Protein AF-A0A914P1P9-F1 (afdb_monomer_lite)

Radius of gyration: 25.75 Å; chains: 1; bounding box: 43×84×66 Å

Organism: NCBI:txid227884

Structure (mmCIF, N/CA/C/O backbone):
data_AF-A0A914P1P9-F1
#
_entry.id   AF-A0A914P1P9-F1
#
loop_
_atom_site.group_PDB
_atom_site.id
_atom_site.type_symbol
_atom_site.label_atom_id
_atom_site.label_alt_id
_atom_site.label_comp_id
_atom_site.label_asym_id
_atom_site.label_entity_id
_atom_site.label_seq_id
_atom_site.pdbx_PDB_ins_code
_atom_site.Cartn_x
_atom_site.Cartn_y
_atom_site.Cartn_z
_atom_site.occupancy
_atom_site.B_iso_or_equiv
_atom_site.auth_seq_id
_atom_site.auth_comp_id
_atom_site.auth_asym_id
_atom_site.auth_atom_id
_atom_site.pdbx_PDB_model_num
ATOM 1 N N . MET A 1 1 ? -14.249 72.349 -3.619 1.00 40.84 1 MET A N 1
ATOM 2 C CA . MET A 1 1 ? -14.770 71.298 -4.516 1.00 40.84 1 MET A CA 1
ATOM 3 C C . MET A 1 1 ? -13.750 70.168 -4.515 1.00 40.84 1 MET A C 1
ATOM 5 O O . MET A 1 1 ? -12.731 70.269 -5.182 1.00 40.84 1 MET A O 1
ATOM 9 N N . ARG A 1 2 ? -13.907 69.222 -3.580 1.00 33.81 2 ARG A N 1
ATOM 10 C CA . ARG A 1 2 ? -12.925 68.175 -3.272 1.00 33.81 2 ARG A CA 1
ATOM 11 C C . ARG A 1 2 ? -13.291 66.876 -3.993 1.00 33.81 2 ARG A C 1
ATOM 13 O O . ARG A 1 2 ? -14.453 66.493 -4.019 1.00 33.81 2 ARG A O 1
ATOM 20 N N . LEU A 1 3 ? -12.241 66.263 -4.527 1.00 30.56 3 LEU A N 1
ATOM 21 C CA . LEU A 1 3 ? -12.011 64.854 -4.841 1.00 30.56 3 LEU A CA 1
ATOM 22 C C . LEU A 1 3 ? -12.824 63.864 -3.976 1.00 30.56 3 LEU A C 1
ATOM 24 O O . LEU A 1 3 ? -12.897 64.087 -2.770 1.00 30.56 3 LEU A O 1
ATOM 28 N N . PHE A 1 4 ? -13.334 62.785 -4.597 1.00 31.69 4 PHE A N 1
ATOM 29 C CA . PHE A 1 4 ? -13.350 61.372 -4.149 1.00 31.69 4 PHE A CA 1
ATOM 30 C C . PHE A 1 4 ? -14.631 60.585 -4.518 1.00 31.69 4 PHE A C 1
ATOM 32 O O . PHE A 1 4 ? -15.740 60.986 -4.194 1.00 31.69 4 PHE A O 1
ATOM 39 N N . LEU A 1 5 ? -14.386 59.395 -5.093 1.00 34.75 5 LEU A N 1
ATOM 40 C CA . LEU A 1 5 ? -15.161 58.144 -5.011 1.00 34.75 5 LEU A CA 1
ATOM 41 C C . LEU A 1 5 ? -16.505 58.048 -5.754 1.00 34.75 5 LEU A C 1
ATOM 43 O O . LEU A 1 5 ? -17.549 58.435 -5.244 1.00 34.75 5 LEU A O 1
ATOM 47 N N . LEU A 1 6 ? -16.490 57.318 -6.874 1.00 40.78 6 LEU A N 1
ATOM 48 C CA . LEU A 1 6 ? -17.593 56.421 -7.220 1.00 40.78 6 LEU A CA 1
ATOM 49 C C . LEU A 1 6 ? -17.071 54.981 -7.324 1.00 40.78 6 LEU A C 1
ATOM 51 O O . LEU A 1 6 ? -16.289 54.626 -8.203 1.00 40.78 6 LEU A O 1
ATOM 55 N N . PHE A 1 7 ? -17.507 54.207 -6.333 1.00 37.19 7 PHE A N 1
ATOM 56 C CA . PHE A 1 7 ? -17.514 52.753 -6.204 1.00 37.19 7 PHE A CA 1
ATOM 57 C C . PHE A 1 7 ? -18.114 52.096 -7.464 1.00 37.19 7 PHE A C 1
ATOM 59 O O . PHE A 1 7 ? -19.159 52.512 -7.950 1.00 37.19 7 PHE A O 1
ATOM 66 N N . SER A 1 8 ? -17.374 51.200 -8.120 1.00 38.66 8 SER A N 1
ATOM 67 C CA . SER A 1 8 ? -17.566 49.738 -8.099 1.00 38.66 8 SER A CA 1
ATOM 68 C C . SER A 1 8 ? -18.988 49.249 -8.406 1.00 38.66 8 SER A C 1
ATOM 70 O O . SER A 1 8 ? -19.874 49.385 -7.567 1.00 38.66 8 SER A O 1
ATOM 72 N N . LEU A 1 9 ? -19.151 48.576 -9.551 1.00 39.78 9 LEU A N 1
ATOM 73 C CA . LEU A 1 9 ? -19.629 47.188 -9.671 1.00 39.78 9 LEU A CA 1
ATOM 74 C C . LEU A 1 9 ? -19.713 46.796 -11.164 1.00 39.78 9 LEU A C 1
ATOM 76 O O . LEU A 1 9 ? -20.492 47.379 -11.904 1.00 39.78 9 LEU A O 1
ATOM 80 N N . LEU A 1 10 ? -18.951 45.750 -11.529 1.00 36.22 10 LEU A N 1
ATOM 81 C CA . LEU A 1 10 ? -19.213 44.773 -12.606 1.00 36.22 10 LEU A CA 1
ATOM 82 C C . LEU A 1 10 ? -19.081 45.316 -14.053 1.00 36.22 10 LEU A C 1
ATOM 84 O O . LEU A 1 10 ? -19.847 46.153 -14.498 1.00 36.22 10 LEU A O 1
ATOM 88 N N . TRP A 1 11 ? -18.126 44.854 -14.866 1.00 33.75 11 TRP A N 1
ATOM 89 C CA . TRP A 1 11 ? -18.148 43.494 -15.403 1.00 33.75 11 TRP A CA 1
ATOM 90 C C . TRP A 1 11 ? -16.747 42.971 -15.766 1.00 33.75 11 TRP A C 1
ATOM 92 O O . TRP A 1 11 ? -15.882 43.674 -16.281 1.00 33.75 11 TRP A O 1
ATOM 102 N N . ILE A 1 12 ? -16.575 41.701 -15.436 1.00 44.75 12 ILE A N 1
ATOM 103 C CA . ILE A 1 12 ? -15.379 40.863 -15.420 1.00 44.75 12 ILE A CA 1
ATOM 104 C C . ILE A 1 12 ? -14.777 40.704 -16.832 1.00 44.75 12 ILE A C 1
ATOM 106 O O . ILE A 1 12 ? -15.508 40.320 -17.749 1.00 44.75 12 ILE A O 1
ATOM 110 N N . PRO A 1 13 ? -13.460 40.917 -17.042 1.00 39.22 13 PRO A N 1
ATOM 111 C CA . PRO A 1 13 ? -12.803 40.387 -18.228 1.00 39.22 13 PRO A CA 1
ATOM 112 C C . PRO A 1 13 ? -12.897 38.861 -18.174 1.00 39.22 13 PRO A C 1
ATOM 114 O O . PRO A 1 13 ? -12.618 38.262 -17.139 1.00 39.22 13 PRO A O 1
ATOM 117 N N . LYS A 1 14 ? -13.321 38.244 -19.283 1.00 44.66 14 LYS A N 1
ATOM 118 C CA . LYS A 1 14 ? -13.291 36.795 -19.516 1.00 44.66 14 LYS A CA 1
ATOM 119 C C . LYS A 1 14 ? -11.994 36.184 -18.968 1.00 44.66 14 LYS A C 1
ATOM 121 O O . LYS A 1 14 ? -10.961 36.229 -19.624 1.00 44.66 14 LYS A O 1
ATOM 126 N N . ILE A 1 15 ? -12.079 35.584 -17.788 1.00 42.75 15 ILE A N 1
ATOM 127 C CA . ILE A 1 15 ? -11.101 34.640 -17.249 1.00 42.75 15 ILE A CA 1
ATOM 128 C C . ILE A 1 15 ? -11.910 33.411 -16.829 1.00 42.75 15 ILE A C 1
ATOM 130 O O . ILE A 1 15 ? -12.025 33.072 -15.659 1.00 42.75 15 ILE A O 1
ATOM 134 N N . PHE A 1 16 ? -12.560 32.776 -17.807 1.00 33.94 16 PHE A N 1
ATOM 135 C CA . PHE A 1 16 ? -12.897 31.359 -17.702 1.00 33.94 16 PHE A CA 1
ATOM 136 C C . PHE A 1 16 ? -11.754 30.610 -18.373 1.00 33.94 16 PHE A C 1
ATOM 138 O O . PHE A 1 16 ? -11.773 30.307 -19.559 1.00 33.94 16 PHE A O 1
ATOM 145 N N . GLY A 1 17 ? -10.706 30.439 -17.585 1.00 34.97 17 GLY A N 1
ATOM 146 C CA . GLY A 1 17 ? -9.564 29.593 -17.861 1.00 34.97 17 GLY A CA 1
ATOM 147 C C . GLY A 1 17 ? -9.140 29.039 -16.518 1.00 34.97 17 GLY A C 1
ATOM 148 O O . GLY A 1 17 ? -8.144 29.473 -15.950 1.00 34.97 17 GLY A O 1
ATOM 149 N N . THR A 1 18 ? -9.947 28.142 -15.951 1.00 37.75 18 THR A N 1
ATOM 150 C CA . THR A 1 18 ? -9.479 27.266 -14.877 1.00 37.75 18 THR A CA 1
ATOM 151 C C . THR A 1 18 ? -8.603 26.195 -15.520 1.00 37.75 18 THR A C 1
ATOM 153 O O . THR A 1 18 ? -8.972 25.029 -15.571 1.00 37.75 18 THR A O 1
ATOM 156 N N . GLU A 1 19 ? -7.461 26.609 -16.066 1.00 42.88 19 GLU A N 1
ATOM 157 C CA . GLU A 1 19 ? -6.343 25.703 -16.293 1.00 42.88 19 GLU A CA 1
ATOM 158 C C . GLU A 1 19 ? -5.764 25.418 -14.911 1.00 42.88 19 GLU A C 1
ATOM 160 O O . GLU A 1 19 ? -5.009 26.209 -14.335 1.00 42.88 19 GLU A O 1
ATOM 165 N N . THR A 1 20 ? -6.203 24.313 -14.318 1.00 38.44 20 THR A N 1
ATOM 166 C CA . THR A 1 20 ? -5.591 23.779 -13.109 1.00 38.44 20 THR A CA 1
ATOM 167 C C . THR A 1 20 ? -4.112 23.535 -13.395 1.00 38.44 20 THR A C 1
ATOM 169 O O . THR A 1 20 ? -3.754 22.918 -14.394 1.00 38.44 20 THR A O 1
ATOM 172 N N . LEU A 1 21 ? -3.235 24.026 -12.515 1.00 45.47 21 LEU A N 1
ATOM 173 C CA . LEU A 1 21 ? -1.768 23.941 -12.623 1.00 45.47 21 LEU A CA 1
ATOM 174 C C . LEU A 1 21 ? -1.221 22.501 -12.760 1.00 45.47 21 LEU A C 1
ATOM 176 O O . LEU A 1 21 ? -0.029 22.321 -12.997 1.00 45.47 21 LEU A O 1
ATOM 180 N N . THR A 1 22 ? -2.082 21.493 -12.640 1.00 44.09 22 THR A N 1
ATOM 181 C CA . THR A 1 22 ? -1.817 20.078 -12.906 1.00 44.09 22 THR A CA 1
ATOM 182 C C . THR A 1 22 ? -1.722 19.751 -14.401 1.00 44.09 22 THR A C 1
ATOM 184 O O . THR A 1 22 ? -0.882 18.934 -14.771 1.00 44.09 22 THR A O 1
ATOM 187 N N . ASP A 1 23 ? -2.483 20.428 -15.269 1.00 42.31 23 ASP A N 1
ATOM 188 C CA . ASP A 1 23 ? -2.504 20.131 -16.714 1.00 42.31 23 ASP A CA 1
ATOM 189 C C . ASP A 1 23 ? -1.228 20.589 -17.423 1.00 42.31 23 ASP A C 1
ATOM 191 O O . ASP A 1 23 ? -0.696 19.887 -18.282 1.00 42.31 23 ASP A O 1
ATOM 195 N N . ARG A 1 24 ? -0.658 21.732 -17.015 1.00 39.78 24 ARG A N 1
ATOM 196 C CA . ARG A 1 24 ? 0.582 22.245 -1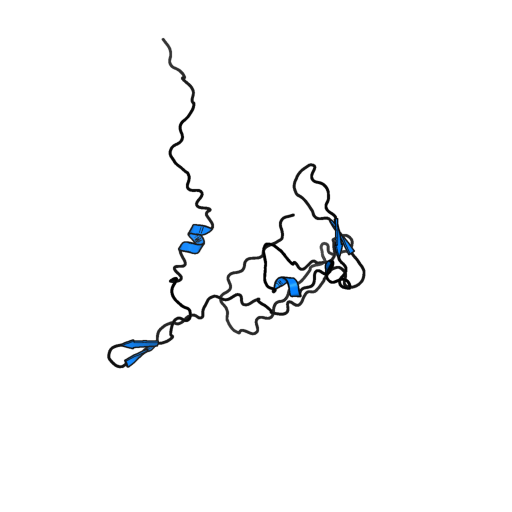7.625 1.00 39.78 24 ARG A CA 1
ATOM 197 C C . ARG A 1 24 ? 1.833 21.445 -17.275 1.00 39.78 24 ARG A C 1
ATOM 199 O O . ARG A 1 24 ? 2.833 21.547 -17.983 1.00 39.78 24 ARG A O 1
ATOM 206 N N . TYR A 1 25 ? 1.813 20.682 -16.183 1.00 40.22 25 TYR A N 1
ATOM 207 C CA . TYR A 1 25 ? 2.941 19.812 -15.848 1.00 40.22 25 TYR A CA 1
ATOM 208 C C . TYR A 1 25 ? 2.901 18.510 -16.657 1.00 40.22 25 TYR A C 1
ATOM 210 O O . TYR A 1 25 ? 3.954 17.988 -17.019 1.00 40.22 25 TYR A O 1
ATOM 218 N N . PHE A 1 26 ? 1.701 18.040 -17.012 1.00 45.56 26 PHE A N 1
ATOM 219 C CA . PHE A 1 26 ? 1.504 16.893 -17.898 1.00 45.56 26 PHE A CA 1
ATOM 220 C C . PHE A 1 26 ? 1.737 17.239 -19.374 1.00 45.56 26 PHE A C 1
ATOM 222 O O . PHE A 1 26 ? 2.366 16.460 -20.081 1.00 45.56 26 PHE A O 1
ATOM 229 N N . SER A 1 27 ? 1.344 18.432 -19.834 1.00 39.22 27 SER A N 1
ATOM 230 C CA . SER A 1 27 ? 1.477 18.820 -21.249 1.00 39.22 27 SER A CA 1
ATOM 231 C C . SER A 1 27 ? 2.920 19.046 -21.726 1.00 39.22 27 SER A C 1
ATOM 233 O O . SER A 1 27 ? 3.168 19.098 -22.927 1.00 39.22 27 SER A O 1
ATOM 235 N N . ASN A 1 28 ? 3.883 19.214 -20.810 1.00 38.44 28 ASN A N 1
ATOM 236 C CA . ASN A 1 28 ? 5.306 19.331 -21.165 1.00 38.44 28 ASN A CA 1
ATOM 237 C C . ASN A 1 28 ? 5.974 17.969 -21.398 1.00 38.44 28 ASN A C 1
ATOM 239 O O . ASN A 1 28 ? 7.081 17.913 -21.936 1.00 38.44 28 ASN A O 1
ATOM 243 N N . PHE A 1 29 ? 5.304 16.875 -21.034 1.00 42.88 29 PHE A N 1
ATOM 244 C CA . PHE A 1 29 ? 5.604 15.562 -21.575 1.00 42.88 29 PHE A CA 1
ATOM 245 C C . PHE A 1 29 ? 4.772 15.394 -22.842 1.00 42.88 29 PHE A C 1
ATOM 247 O O . PHE A 1 29 ? 3.659 14.882 -22.819 1.00 42.88 29 PHE A O 1
ATOM 254 N N . ILE A 1 30 ? 5.331 15.853 -23.961 1.00 38.31 30 ILE A N 1
ATOM 255 C CA . ILE A 1 30 ? 4.877 15.448 -25.289 1.00 38.31 30 ILE A CA 1
ATOM 256 C C . ILE A 1 30 ? 5.153 13.941 -25.391 1.00 38.31 30 ILE A C 1
ATOM 258 O O . ILE A 1 30 ? 6.219 13.523 -25.840 1.00 38.31 30 ILE A O 1
ATOM 262 N N . PHE A 1 31 ? 4.231 13.118 -24.898 1.00 44.34 31 PHE A N 1
ATOM 263 C CA . PHE A 1 31 ? 4.070 11.764 -25.396 1.00 44.34 31 PHE A CA 1
ATOM 264 C C . PHE A 1 31 ? 3.270 11.925 -26.686 1.00 44.34 31 PHE A C 1
ATOM 266 O O . PHE A 1 31 ? 2.143 12.418 -26.616 1.00 44.34 31 PHE A O 1
ATOM 273 N N . PRO A 1 32 ? 3.857 11.647 -27.863 1.00 41.97 32 PRO A N 1
ATOM 274 C CA . PRO A 1 32 ? 3.086 11.672 -29.088 1.00 41.97 32 PRO A CA 1
ATOM 275 C C . PRO A 1 32 ? 1.949 10.670 -28.918 1.00 41.97 32 PRO A C 1
ATOM 277 O O . PRO A 1 32 ? 2.172 9.487 -28.669 1.00 41.97 32 PRO A O 1
ATOM 280 N N . GLU A 1 33 ? 0.733 11.192 -28.972 1.00 54.38 33 GLU A N 1
ATOM 281 C CA . GLU A 1 33 ? -0.495 10.423 -29.042 1.00 54.38 33 GLU A CA 1
ATOM 282 C C . GLU A 1 33 ? -0.559 9.813 -30.444 1.00 54.38 33 GLU A C 1
ATOM 284 O O . GLU A 1 33 ? -1.231 10.337 -31.319 1.00 54.38 33 GLU A O 1
ATOM 289 N N . GLU A 1 34 ? 0.254 8.783 -30.686 1.00 48.62 34 GLU A N 1
ATOM 290 C CA . GLU A 1 34 ? 0.095 7.825 -31.780 1.00 48.62 34 GLU A CA 1
ATOM 291 C C . GLU A 1 34 ? 1.016 6.616 -31.540 1.00 48.62 34 GLU A C 1
ATOM 293 O O . GLU A 1 34 ? 2.225 6.675 -31.742 1.00 48.62 34 GLU A O 1
ATOM 298 N N . GLU A 1 35 ? 0.371 5.539 -31.094 1.00 43.38 35 GLU A N 1
ATOM 299 C CA . GLU A 1 35 ? 0.793 4.134 -31.080 1.00 43.38 35 GLU A CA 1
ATOM 300 C C . GLU A 1 35 ? 2.015 3.740 -30.231 1.00 43.38 35 GLU A C 1
ATOM 302 O O . GLU A 1 35 ? 3.088 4.341 -30.236 1.00 43.38 35 GLU A O 1
ATOM 307 N N . GLY A 1 36 ? 1.809 2.677 -29.454 1.00 55.81 36 GLY A N 1
ATOM 308 C CA . GLY A 1 36 ? 2.782 2.128 -28.529 1.00 55.81 36 GLY A CA 1
ATOM 309 C C . GLY A 1 36 ? 4.104 1.737 -29.186 1.00 55.81 36 GLY A C 1
ATOM 310 O O . GLY A 1 36 ? 4.213 1.510 -30.386 1.00 55.81 36 GLY A O 1
ATOM 311 N N . PHE A 1 37 ? 5.107 1.598 -28.322 1.00 53.59 37 PHE A N 1
ATOM 312 C CA . PHE A 1 37 ? 6.447 1.111 -28.638 1.00 53.59 37 PHE A CA 1
ATOM 313 C C . PHE A 1 37 ? 7.268 2.024 -29.568 1.00 53.59 37 PHE A C 1
ATOM 315 O O . PHE A 1 37 ? 7.196 1.949 -30.791 1.00 53.59 37 PHE A O 1
ATOM 322 N N . SER A 1 38 ? 8.179 2.827 -29.001 1.00 66.69 38 SER A N 1
ATOM 323 C CA . SER A 1 38 ? 9.215 3.452 -29.830 1.00 66.69 38 SER A CA 1
ATOM 324 C C . SER A 1 38 ? 10.151 2.357 -30.354 1.00 66.69 38 SER A C 1
ATOM 326 O O . SER A 1 38 ? 10.855 1.718 -29.565 1.00 66.69 38 SER A O 1
ATOM 328 N N . GLU A 1 39 ? 10.161 2.135 -31.664 1.00 81.25 39 GLU A N 1
ATOM 329 C CA . GLU A 1 39 ? 11.033 1.152 -32.302 1.00 81.25 39 GLU A CA 1
ATOM 330 C C . GLU A 1 39 ? 12.512 1.469 -32.005 1.00 81.25 39 GLU A C 1
ATOM 332 O O . GLU A 1 39 ? 12.958 2.613 -32.098 1.00 81.25 39 GLU A O 1
ATOM 337 N N . CYS A 1 40 ? 13.298 0.464 -31.608 1.00 85.88 40 CYS A N 1
ATOM 338 C CA . CYS A 1 40 ? 14.703 0.665 -31.217 1.00 85.88 40 CYS A CA 1
ATOM 339 C C . CYS A 1 40 ? 15.643 0.909 -32.407 1.00 85.88 40 CYS A C 1
ATOM 341 O O . CYS A 1 40 ? 16.819 1.237 -32.217 1.00 85.88 40 CYS A O 1
ATOM 343 N N . SER A 1 41 ? 15.138 0.777 -33.628 1.00 87.94 41 SER A N 1
ATOM 344 C CA . SER A 1 41 ? 15.859 1.074 -34.853 1.00 87.94 41 SER A CA 1
ATOM 345 C C . SER A 1 41 ? 14.965 1.801 -35.848 1.00 87.94 41 SER A C 1
ATOM 347 O O . SER A 1 41 ? 13.741 1.774 -35.749 1.00 87.94 41 SER A O 1
ATOM 349 N N . ARG A 1 42 ? 15.594 2.514 -36.781 1.00 86.50 42 ARG A N 1
ATOM 350 C CA . ARG A 1 42 ? 14.927 3.162 -37.909 1.00 86.50 42 ARG A CA 1
ATOM 351 C C . ARG A 1 42 ? 15.633 2.774 -39.195 1.00 86.50 42 ARG A C 1
ATOM 353 O O . ARG A 1 42 ? 16.860 2.676 -39.234 1.00 86.50 42 ARG A O 1
ATOM 360 N N . TRP A 1 43 ? 14.858 2.590 -40.257 1.00 85.31 43 TRP A N 1
ATOM 361 C CA . TRP A 1 43 ? 15.390 2.258 -41.570 1.00 85.31 43 TRP A CA 1
ATOM 362 C C . TRP A 1 43 ? 15.686 3.517 -42.388 1.00 85.31 43 TRP A C 1
ATOM 364 O O . TRP A 1 43 ? 14.802 4.344 -42.616 1.00 85.31 43 TRP A O 1
ATOM 374 N N . GLU A 1 44 ? 16.928 3.666 -42.845 1.00 89.00 44 GLU A N 1
ATOM 375 C CA . GLU A 1 44 ? 17.368 4.812 -43.641 1.00 89.00 44 GLU A CA 1
ATOM 376 C C . GLU A 1 44 ? 18.421 4.371 -44.670 1.00 89.00 44 GLU A C 1
ATOM 378 O O . GLU A 1 44 ? 19.388 3.689 -44.336 1.00 89.00 44 GLU A O 1
ATOM 383 N N . ASN A 1 45 ? 18.244 4.743 -45.944 1.00 87.81 45 ASN A N 1
ATOM 384 C CA . ASN A 1 45 ? 19.192 4.448 -47.033 1.00 87.81 45 ASN A CA 1
ATOM 385 C C . ASN A 1 45 ? 19.644 2.972 -47.112 1.00 87.81 45 ASN A C 1
ATOM 387 O O . ASN A 1 45 ? 20.835 2.684 -47.253 1.00 87.81 45 ASN A O 1
ATOM 391 N N . ASN A 1 46 ? 18.707 2.027 -47.014 1.00 89.12 46 ASN A N 1
ATOM 392 C CA . ASN A 1 46 ? 18.986 0.587 -47.000 1.00 89.12 46 ASN A CA 1
ATOM 393 C C . ASN A 1 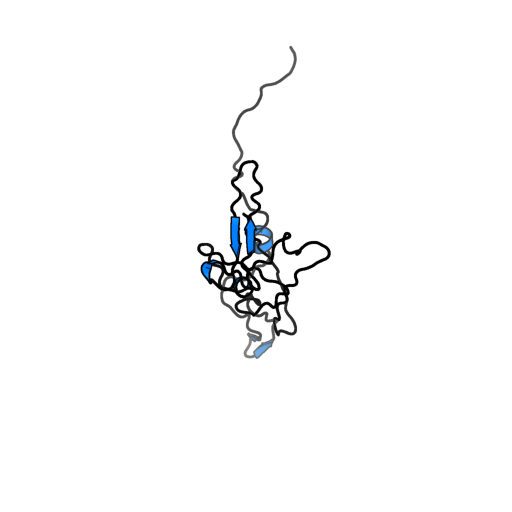46 ? 19.849 0.104 -45.822 1.00 89.12 46 ASN A C 1
ATOM 395 O O . ASN A 1 46 ? 20.512 -0.931 -45.928 1.00 89.12 46 ASN A O 1
ATOM 399 N N . LYS A 1 47 ? 19.857 0.833 -44.700 1.00 89.88 47 LYS A N 1
ATOM 400 C CA . LYS A 1 47 ? 20.557 0.459 -43.468 1.00 89.88 47 LYS A CA 1
ATOM 401 C C . LYS A 1 47 ? 19.675 0.675 -42.241 1.00 89.88 47 LYS A C 1
ATOM 403 O O . LYS A 1 47 ? 18.877 1.605 -42.182 1.00 89.88 47 LYS A O 1
ATOM 408 N N . GLU A 1 48 ? 19.856 -0.191 -41.253 1.00 90.88 48 GLU A N 1
ATOM 409 C CA . GLU A 1 48 ? 19.211 -0.093 -39.947 1.00 90.88 48 GLU A CA 1
ATOM 410 C C . GLU A 1 48 ? 20.081 0.756 -39.013 1.00 90.88 48 GLU A C 1
ATOM 412 O O . GLU A 1 48 ? 21.246 0.432 -38.763 1.00 90.88 48 GLU A O 1
ATOM 417 N N . ILE A 1 49 ? 19.534 1.874 -38.536 1.00 91.94 49 ILE A N 1
ATOM 418 C CA . ILE A 1 49 ? 20.225 2.808 -37.645 1.00 91.94 49 ILE A CA 1
ATOM 419 C C . ILE A 1 49 ? 19.661 2.637 -36.229 1.00 91.94 49 ILE A C 1
ATOM 421 O O . ILE A 1 49 ? 18.443 2.735 -36.052 1.00 91.94 49 ILE A O 1
ATOM 425 N N . PRO A 1 50 ? 20.508 2.393 -35.210 1.00 88.94 50 PRO A N 1
ATOM 426 C CA . PRO A 1 50 ? 20.047 2.260 -33.835 1.00 88.94 50 PRO A CA 1
ATOM 427 C C . PRO A 1 50 ? 19.598 3.614 -33.279 1.00 88.94 50 PRO A C 1
ATOM 429 O O . PRO A 1 50 ? 20.259 4.634 -33.483 1.00 88.94 50 PRO A O 1
ATOM 432 N N . GLN A 1 51 ? 18.510 3.613 -32.514 1.00 88.19 51 GLN A N 1
ATOM 433 C CA . GLN A 1 51 ? 17.988 4.795 -31.834 1.00 88.19 51 GLN A CA 1
ATOM 434 C C . GLN A 1 51 ? 17.603 4.486 -30.384 1.00 88.19 51 GLN A C 1
ATOM 436 O O . GLN A 1 51 ? 17.511 3.333 -29.962 1.00 88.19 51 GLN A O 1
ATOM 441 N N . ARG A 1 52 ? 17.403 5.538 -29.582 1.00 83.94 52 ARG A N 1
ATOM 442 C CA . ARG A 1 52 ? 16.929 5.386 -28.205 1.00 83.94 52 ARG A CA 1
ATOM 443 C C . ARG A 1 52 ? 15.456 4.992 -28.234 1.00 83.94 52 ARG A C 1
ATOM 445 O O . ARG A 1 52 ? 14.625 5.811 -28.605 1.00 83.94 52 ARG A O 1
ATOM 452 N N . CYS A 1 53 ? 15.154 3.800 -27.741 1.00 84.69 53 CYS A N 1
ATOM 453 C CA . CYS A 1 53 ? 13.793 3.390 -27.440 1.00 84.69 53 CYS A CA 1
ATOM 454 C C . CYS A 1 53 ? 13.490 3.499 -25.942 1.00 84.69 53 CYS A C 1
ATOM 456 O O . CYS A 1 53 ? 14.367 3.339 -25.085 1.00 84.69 53 CYS A O 1
ATOM 458 N N . VAL A 1 54 ? 12.234 3.787 -25.631 1.00 82.94 54 VAL A N 1
ATOM 459 C CA . VAL A 1 54 ? 11.638 3.676 -24.305 1.00 82.94 54 VAL A CA 1
ATOM 460 C C . VAL A 1 54 ? 10.393 2.794 -24.420 1.00 82.94 54 VAL A C 1
ATOM 462 O O . VAL A 1 54 ? 9.669 2.895 -25.411 1.00 82.94 54 VAL A O 1
ATOM 465 N N . PRO A 1 55 ? 10.153 1.890 -23.457 1.00 80.81 55 PRO A N 1
ATOM 466 C CA . PRO A 1 55 ? 8.909 1.140 -23.432 1.00 80.81 55 PRO A CA 1
ATOM 467 C C . PRO A 1 55 ? 7.736 2.090 -23.184 1.00 80.81 55 PRO A C 1
ATOM 469 O O . PRO A 1 55 ? 7.916 3.225 -22.731 1.00 80.81 55 PRO A O 1
ATOM 472 N N . GLU A 1 56 ? 6.539 1.599 -23.466 1.00 80.75 56 GLU A N 1
ATOM 473 C CA . GLU A 1 56 ? 5.314 2.320 -23.165 1.00 80.75 56 GLU A CA 1
ATOM 474 C C . GLU A 1 56 ? 5.170 2.565 -21.657 1.00 80.75 56 GLU A C 1
ATOM 476 O O . GLU A 1 56 ? 5.713 1.833 -20.819 1.00 80.75 56 GLU A O 1
ATOM 481 N N . PHE A 1 57 ? 4.473 3.645 -21.309 1.00 82.25 57 PHE A N 1
ATOM 482 C CA . PHE A 1 57 ? 4.173 3.936 -19.919 1.00 82.25 57 PHE A CA 1
ATOM 483 C C . PHE A 1 57 ? 3.032 3.035 -19.450 1.00 82.25 57 PHE A C 1
ATOM 485 O O . PHE A 1 57 ? 1.900 3.160 -19.905 1.00 82.25 57 PHE A O 1
ATOM 492 N N . GLU A 1 58 ? 3.328 2.160 -18.495 1.00 84.50 58 GLU A N 1
ATOM 493 C CA . GLU A 1 58 ? 2.350 1.242 -17.920 1.00 84.50 58 GLU A CA 1
ATOM 494 C C . GLU A 1 58 ? 2.314 1.346 -16.395 1.00 84.50 58 GLU A C 1
ATOM 496 O O . GLU A 1 58 ? 3.283 1.736 -15.732 1.00 84.50 58 GLU A O 1
ATOM 501 N N . ASN A 1 59 ? 1.191 0.927 -15.809 1.00 85.44 59 ASN A N 1
ATOM 502 C CA . ASN A 1 59 ? 1.087 0.770 -14.367 1.00 85.44 59 ASN A CA 1
ATOM 503 C C . ASN A 1 59 ? 1.874 -0.470 -13.910 1.00 85.44 59 ASN A C 1
ATOM 505 O O . ASN A 1 59 ? 1.359 -1.587 -13.887 1.00 85.44 59 ASN A O 1
ATOM 509 N N . ALA A 1 60 ? 3.114 -0.257 -13.469 1.00 86.62 60 ALA A N 1
ATOM 510 C CA . ALA A 1 60 ? 3.991 -1.323 -12.984 1.00 86.62 60 ALA A CA 1
ATOM 511 C C . ALA A 1 60 ? 3.454 -2.070 -11.741 1.00 86.62 60 ALA A C 1
ATOM 513 O O . ALA A 1 60 ? 3.919 -3.175 -11.446 1.00 86.62 60 ALA A O 1
ATOM 514 N N . ALA A 1 61 ? 2.504 -1.478 -11.008 1.00 87.25 61 ALA A N 1
ATOM 515 C CA . ALA A 1 61 ? 1.883 -2.067 -9.826 1.00 87.25 61 ALA A CA 1
ATOM 516 C C . ALA A 1 61 ? 0.640 -2.910 -10.146 1.00 87.25 61 ALA A C 1
ATOM 518 O O . ALA A 1 61 ? 0.217 -3.682 -9.290 1.00 87.25 61 ALA A O 1
ATOM 519 N N . PHE A 1 62 ? 0.058 -2.789 -11.344 1.00 89.94 62 PHE A N 1
ATOM 520 C CA . PHE A 1 62 ? -1.204 -3.447 -11.677 1.00 89.94 62 PHE A CA 1
ATOM 521 C C . PHE A 1 62 ? -1.114 -4.969 -11.514 1.00 89.94 62 PHE A C 1
ATOM 523 O O . PHE A 1 62 ? -0.185 -5.614 -12.010 1.00 89.94 62 PHE A O 1
ATOM 530 N N . ASN A 1 63 ? -2.093 -5.535 -10.805 1.00 88.94 63 ASN A N 1
ATOM 531 C CA . ASN A 1 63 ? -2.199 -6.964 -10.516 1.00 88.94 63 ASN A CA 1
ATOM 532 C C . ASN A 1 63 ? -0.943 -7.567 -9.843 1.00 88.94 63 ASN A C 1
ATOM 534 O O . ASN A 1 63 ? -0.645 -8.759 -9.975 1.00 88.94 63 ASN A O 1
ATOM 538 N N . LYS A 1 64 ? -0.152 -6.741 -9.143 1.00 90.69 64 LYS A N 1
ATOM 539 C CA . LYS A 1 64 ? 1.001 -7.190 -8.359 1.00 90.69 64 LYS A CA 1
ATOM 540 C C . LYS A 1 64 ? 0.609 -7.360 -6.904 1.00 90.69 64 LYS A C 1
ATOM 542 O O . LYS A 1 64 ? 0.015 -6.487 -6.290 1.00 90.69 64 LYS A O 1
ATOM 547 N N . LYS A 1 65 ? 1.058 -8.456 -6.298 1.00 91.38 65 LYS A N 1
ATOM 548 C CA . LYS A 1 65 ? 0.838 -8.683 -4.871 1.00 91.38 65 LYS A CA 1
ATOM 549 C C . LYS A 1 65 ? 1.623 -7.672 -4.031 1.00 91.38 65 LYS A C 1
ATOM 551 O O . LYS A 1 65 ? 2.857 -7.688 -4.030 1.00 91.38 65 LYS A O 1
ATOM 556 N N . VAL A 1 66 ? 0.905 -6.850 -3.270 1.00 93.44 66 VAL A N 1
ATOM 557 C CA . VAL A 1 66 ? 1.480 -5.967 -2.250 1.00 93.44 66 VAL A CA 1
ATOM 558 C C . VAL A 1 66 ? 1.549 -6.719 -0.925 1.00 93.44 66 VAL A C 1
ATOM 560 O O . VAL A 1 66 ? 0.541 -7.225 -0.425 1.00 93.44 66 VAL A O 1
ATOM 563 N N . ASN A 1 67 ? 2.749 -6.805 -0.353 1.00 94.38 67 ASN A N 1
ATOM 564 C CA . ASN A 1 67 ? 2.952 -7.354 0.979 1.00 94.38 67 ASN A CA 1
ATOM 565 C C . ASN A 1 67 ? 2.750 -6.252 2.020 1.00 94.38 67 ASN A C 1
ATOM 567 O O . ASN A 1 67 ? 3.417 -5.220 1.962 1.00 94.38 67 ASN A O 1
ATOM 571 N N . VAL A 1 68 ? 1.846 -6.477 2.965 1.00 93.75 68 VAL A N 1
ATOM 572 C CA . VAL A 1 68 ? 1.440 -5.471 3.950 1.00 93.75 68 VAL A CA 1
ATOM 573 C C . VAL A 1 68 ? 1.685 -5.997 5.355 1.00 93.75 68 VAL A C 1
ATOM 575 O O . VAL A 1 68 ? 1.450 -7.171 5.630 1.00 93.75 68 VAL A O 1
ATOM 578 N N . SER A 1 69 ? 2.185 -5.147 6.253 1.00 93.19 69 SER A N 1
ATOM 579 C CA . SER A 1 69 ? 2.447 -5.568 7.637 1.00 93.19 69 SER A CA 1
ATOM 580 C C . SER A 1 69 ? 1.177 -5.696 8.483 1.00 93.19 69 SER A C 1
ATOM 582 O O . SER A 1 69 ? 1.190 -6.391 9.497 1.00 93.19 69 SER A O 1
ATOM 584 N N . ASN A 1 70 ? 0.092 -5.024 8.093 1.00 93.75 70 ASN A N 1
ATOM 585 C CA . ASN A 1 70 ? -1.167 -4.994 8.826 1.00 93.75 70 ASN A CA 1
ATOM 586 C C . ASN A 1 70 ? -2.356 -4.912 7.856 1.00 93.75 70 ASN A C 1
ATOM 588 O O . ASN A 1 70 ? -2.226 -4.389 6.752 1.00 93.75 70 ASN A O 1
ATOM 592 N N . THR A 1 71 ? -3.503 -5.464 8.236 1.00 94.69 71 THR A N 1
ATOM 593 C CA . THR A 1 71 ? -4.771 -5.387 7.493 1.00 94.69 71 THR A CA 1
ATOM 594 C C . THR A 1 71 ? -5.903 -5.573 8.496 1.00 94.69 71 THR A C 1
ATOM 596 O O . THR A 1 71 ? -5.831 -6.479 9.335 1.00 94.69 71 THR A O 1
ATOM 599 N N . CYS A 1 72 ? -6.919 -4.711 8.439 1.00 94.44 72 CYS A N 1
ATOM 600 C CA . CYS A 1 72 ? -8.054 -4.778 9.357 1.00 94.44 72 CYS A CA 1
ATOM 601 C C . CYS A 1 72 ? -8.861 -6.072 9.182 1.00 94.44 72 CYS A C 1
ATOM 603 O O . CYS A 1 72 ? -8.791 -6.731 8.147 1.00 94.44 72 CYS A O 1
ATOM 605 N N . GLY A 1 73 ? -9.626 -6.467 10.204 1.00 93.62 73 GLY A N 1
ATOM 606 C CA . GLY A 1 73 ? -10.563 -7.588 10.079 1.00 93.62 73 GLY A CA 1
ATOM 607 C C . GLY A 1 73 ? -9.935 -8.988 10.018 1.00 93.62 73 GLY A C 1
ATOM 608 O O . GLY A 1 73 ? -10.679 -9.964 10.011 1.00 93.62 73 GLY A O 1
ATOM 609 N N . THR A 1 74 ? -8.600 -9.115 9.998 1.00 92.81 74 THR A N 1
ATOM 610 C CA . THR A 1 74 ? -7.893 -10.407 9.850 1.00 92.81 74 THR A CA 1
ATOM 611 C C . THR A 1 74 ? -7.985 -11.292 11.094 1.00 92.81 74 THR A C 1
ATOM 613 O O . THR A 1 74 ? -8.126 -12.510 10.992 1.00 92.81 74 THR A O 1
ATOM 616 N N . ARG A 1 75 ? -7.904 -10.699 12.293 1.00 90.38 75 ARG A N 1
ATOM 617 C CA . ARG A 1 75 ? -8.019 -11.428 13.573 1.00 90.38 75 ARG A CA 1
ATOM 618 C C . ARG A 1 75 ? -9.456 -11.468 14.078 1.00 90.38 75 ARG A C 1
ATOM 620 O O . ARG A 1 75 ? -9.932 -12.506 14.529 1.00 90.38 75 ARG A O 1
ATOM 627 N N . GLN A 1 76 ? -10.124 -10.322 14.026 1.00 92.25 76 GLN A N 1
ATOM 628 C CA . GLN A 1 76 ? -11.496 -10.115 14.476 1.00 92.25 76 GLN A CA 1
ATOM 629 C C . GLN A 1 76 ? -12.105 -8.928 13.719 1.00 92.25 76 GLN A C 1
ATOM 631 O O . GLN A 1 76 ? -11.340 -8.082 13.250 1.00 92.25 76 GLN A O 1
ATOM 636 N N . PRO A 1 77 ? -13.444 -8.813 13.647 1.00 94.44 77 PRO A N 1
ATOM 637 C CA . PRO A 1 77 ? -14.092 -7.636 13.086 1.00 94.44 77 PRO A CA 1
ATOM 638 C C . PRO A 1 77 ? -13.639 -6.367 13.803 1.00 94.44 77 PRO A C 1
ATOM 640 O O . PRO A 1 77 ? -13.655 -6.303 15.035 1.00 94.44 77 PRO A O 1
ATOM 643 N N . THR A 1 78 ? -13.255 -5.354 13.035 1.00 93.94 78 THR A N 1
ATOM 644 C CA . THR A 1 78 ? -12.775 -4.073 13.556 1.00 93.94 78 THR A CA 1
ATOM 645 C C . THR A 1 78 ? -13.748 -2.966 13.178 1.00 93.94 78 THR A C 1
ATOM 647 O O . THR A 1 78 ? -14.075 -2.792 12.005 1.00 93.94 78 THR A O 1
ATOM 650 N N . HIS A 1 79 ? -14.203 -2.187 14.158 1.00 93.06 79 HIS A N 1
ATOM 651 C CA . HIS A 1 79 ? -15.020 -1.005 13.893 1.00 93.06 79 HIS A CA 1
ATOM 652 C C . HIS A 1 79 ? -14.136 0.167 13.477 1.00 93.06 79 HIS A C 1
ATOM 654 O O . HIS A 1 79 ? -13.128 0.445 14.118 1.00 93.06 79 HIS A O 1
ATOM 660 N N . TYR A 1 80 ? -14.544 0.893 12.441 1.00 90.94 80 TYR A N 1
ATOM 661 C CA . TYR A 1 80 ? -13.850 2.099 11.999 1.00 90.94 80 TYR A CA 1
ATOM 662 C C . TYR A 1 80 ? -14.845 3.219 11.719 1.00 90.94 80 TYR A C 1
ATOM 664 O O . TYR A 1 80 ? -16.010 2.975 11.410 1.00 90.94 80 TYR A O 1
ATOM 672 N N . CYS A 1 81 ? -14.385 4.463 11.821 1.00 89.12 81 CYS A N 1
ATOM 673 C CA . CYS A 1 81 ? -15.182 5.639 11.500 1.00 89.12 81 CYS A CA 1
ATOM 674 C C . CYS A 1 81 ? -14.404 6.544 10.554 1.00 89.12 81 CYS A C 1
ATOM 676 O O . CYS A 1 81 ? -13.235 6.843 10.792 1.00 89.12 81 CYS A O 1
ATOM 678 N N . ARG A 1 82 ? -15.070 6.988 9.489 1.00 85.31 82 ARG A N 1
ATOM 679 C CA . ARG A 1 82 ? -14.509 7.912 8.506 1.00 85.31 82 ARG A CA 1
ATOM 680 C C . ARG A 1 82 ? -14.459 9.318 9.093 1.00 85.31 82 ARG A C 1
ATOM 682 O O . ARG A 1 82 ? -15.425 9.777 9.711 1.00 85.31 82 ARG A O 1
ATOM 689 N N . GLN A 1 83 ? -13.324 9.986 8.923 1.00 76.00 83 GLN A N 1
ATOM 690 C CA . GLN A 1 83 ? -13.102 11.319 9.465 1.00 76.00 83 GLN A CA 1
ATOM 691 C C . GLN A 1 83 ? -13.513 12.384 8.447 1.00 76.00 83 GLN A C 1
ATOM 693 O O . GLN A 1 83 ? -12.677 12.899 7.719 1.00 76.00 83 GLN A O 1
ATOM 698 N N . VAL A 1 84 ? -14.794 12.749 8.453 1.00 76.19 84 VAL A N 1
ATOM 699 C CA . VAL A 1 84 ? -15.302 13.840 7.612 1.00 76.19 84 VAL A CA 1
ATOM 700 C C . VAL A 1 84 ? -14.834 15.182 8.186 1.00 76.19 84 VAL A C 1
ATOM 702 O O . VAL A 1 84 ? -15.045 15.470 9.366 1.00 76.19 84 VAL A O 1
ATOM 705 N N . SER A 1 85 ? -14.191 16.012 7.364 1.00 63.41 85 SER A N 1
ATOM 706 C CA . SER A 1 85 ? -13.550 17.275 7.783 1.00 63.41 85 SER A CA 1
ATOM 707 C C . SER A 1 85 ? -14.501 18.477 7.938 1.00 63.41 85 SER A C 1
ATOM 709 O O . SER A 1 85 ? -14.046 19.600 8.162 1.00 63.41 85 SER A O 1
ATOM 711 N N . LEU A 1 86 ? -15.821 18.271 7.865 1.00 69.94 86 LEU A N 1
ATOM 712 C CA . LEU A 1 86 ? -16.815 19.342 7.972 1.00 69.94 86 LEU A CA 1
ATOM 713 C C . LEU A 1 86 ? -17.438 19.401 9.379 1.00 69.94 86 LEU A C 1
ATOM 715 O O . LEU A 1 86 ? -17.812 18.398 9.985 1.00 69.94 86 LEU A O 1
ATOM 719 N N . TYR A 1 87 ? -17.580 20.608 9.926 1.00 59.78 87 TYR A N 1
ATOM 720 C CA . TYR A 1 87 ? -18.307 20.803 11.182 1.00 59.78 87 TYR A CA 1
ATOM 721 C C . TYR A 1 87 ? -19.793 20.475 10.972 1.00 59.78 87 TYR A C 1
ATOM 723 O O . TYR A 1 87 ? -20.472 21.131 10.188 1.00 59.78 87 TYR A O 1
ATOM 731 N N . GLY A 1 88 ? -20.295 19.458 1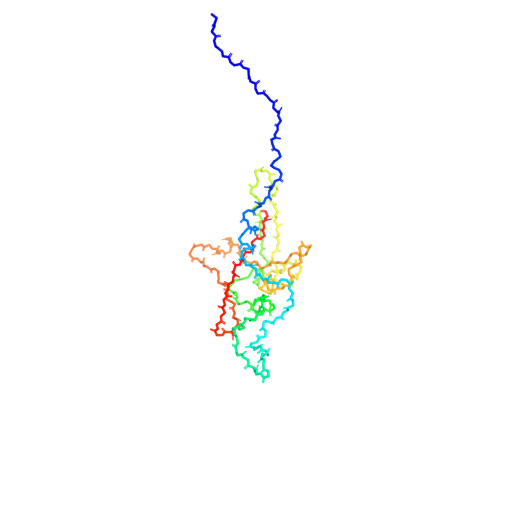1.681 1.00 64.38 88 GLY A N 1
ATOM 732 C CA . GLY A 1 88 ? -21.699 19.031 11.621 1.00 64.38 88 GLY A CA 1
ATOM 733 C C . GLY A 1 88 ? -21.996 17.859 10.679 1.00 64.38 88 GLY A C 1
ATOM 734 O O . GLY A 1 88 ? -23.148 17.437 10.603 1.00 64.38 88 GLY A O 1
ATOM 735 N N . SER A 1 89 ? -20.997 17.291 9.995 1.00 66.81 89 SER A N 1
ATOM 736 C CA . SER A 1 89 ? -21.191 16.040 9.251 1.00 66.81 89 SER A CA 1
ATOM 737 C C . SER A 1 89 ? -21.355 14.843 10.189 1.00 66.81 89 SER A C 1
ATOM 739 O O . SER A 1 89 ? -20.642 14.700 11.185 1.00 66.81 89 SER A O 1
ATOM 741 N N . SER A 1 90 ? -22.310 13.970 9.856 1.00 67.88 90 SER A N 1
ATOM 742 C CA . SER A 1 90 ? -22.539 12.720 10.580 1.00 67.88 90 SER A CA 1
ATOM 743 C C . SER A 1 90 ? -21.303 11.824 10.490 1.00 67.88 90 SER A C 1
ATOM 745 O O . SER A 1 90 ? -20.753 11.625 9.405 1.00 67.88 90 SER A O 1
ATOM 747 N N . LYS A 1 91 ? -20.873 11.263 11.626 1.00 75.12 91 LYS A N 1
ATOM 748 C CA . LYS A 1 91 ? -19.818 10.246 11.644 1.00 75.12 91 LYS A CA 1
ATOM 749 C C . LYS A 1 91 ? -20.337 9.009 10.916 1.00 75.12 91 LYS A C 1
ATOM 751 O O . LYS A 1 91 ? -21.256 8.351 11.395 1.00 75.12 91 LYS A O 1
ATOM 756 N N . SER A 1 92 ? -19.748 8.689 9.768 1.00 83.38 92 SER A N 1
ATOM 757 C CA . SER A 1 92 ? -20.036 7.440 9.070 1.00 83.38 92 SER A CA 1
ATOM 758 C C . SER A 1 92 ? -19.066 6.367 9.550 1.00 83.38 92 SER A C 1
ATOM 760 O O . SER A 1 92 ? -17.863 6.465 9.307 1.00 83.38 92 SER A O 1
ATOM 762 N N . CYS A 1 93 ? -19.592 5.364 10.249 1.00 89.12 93 CYS A N 1
ATOM 763 C CA . CYS A 1 93 ? -18.819 4.234 10.751 1.00 89.12 93 CYS A CA 1
ATOM 764 C C . CYS A 1 93 ? -19.195 2.945 10.017 1.00 89.12 93 CYS A C 1
ATOM 766 O O . CYS A 1 93 ? -20.323 2.802 9.545 1.00 89.12 93 CYS A O 1
ATOM 768 N N . GLY A 1 94 ? -18.242 2.024 9.935 1.00 90.75 94 GLY A N 1
ATOM 769 C CA . GLY A 1 94 ? -18.377 0.716 9.308 1.00 90.75 94 GLY A CA 1
ATOM 770 C C . GLY A 1 94 ? -17.695 -0.374 10.131 1.00 90.75 94 GLY A C 1
ATOM 771 O O . GLY A 1 94 ? -17.153 -0.124 11.215 1.00 90.75 94 GLY A O 1
ATOM 772 N N . VAL A 1 95 ? -17.743 -1.594 9.607 1.00 94.06 95 VAL A N 1
ATOM 773 C CA . VAL A 1 95 ? -17.048 -2.762 10.152 1.00 94.06 95 VAL A CA 1
ATOM 774 C C . VAL A 1 95 ? -16.129 -3.293 9.067 1.00 94.06 95 VAL A C 1
ATOM 776 O O . VAL A 1 95 ? -16.566 -3.449 7.934 1.00 94.06 95 VAL A O 1
ATOM 779 N N . CYS A 1 96 ? -14.876 -3.552 9.420 1.00 95.00 96 CYS A N 1
ATOM 780 C CA . CYS A 1 96 ? -13.947 -4.295 8.587 1.00 95.00 96 CYS A CA 1
ATOM 781 C C . CYS A 1 96 ? -13.878 -5.740 9.087 1.00 95.00 96 CYS A C 1
ATOM 783 O O . CYS A 1 96 ? -13.540 -5.974 10.250 1.00 95.00 96 CYS A O 1
ATOM 785 N N . ASP A 1 97 ? -14.203 -6.700 8.226 1.00 95.56 97 ASP A N 1
ATOM 786 C CA . ASP A 1 97 ? -14.117 -8.135 8.506 1.00 95.56 97 ASP A CA 1
ATOM 787 C C . ASP A 1 97 ? -13.592 -8.864 7.268 1.00 95.56 97 ASP A C 1
ATOM 789 O O . ASP A 1 97 ? -14.277 -8.957 6.252 1.00 95.56 97 ASP A O 1
ATOM 793 N N . ASP A 1 98 ? -12.384 -9.417 7.366 1.00 94.31 98 ASP A N 1
ATOM 794 C CA . ASP A 1 98 ? -11.710 -10.090 6.250 1.00 94.31 98 ASP A CA 1
ATOM 795 C C . ASP A 1 98 ? -12.401 -11.408 5.848 1.00 94.31 98 ASP A C 1
ATOM 797 O O . ASP A 1 98 ? -12.2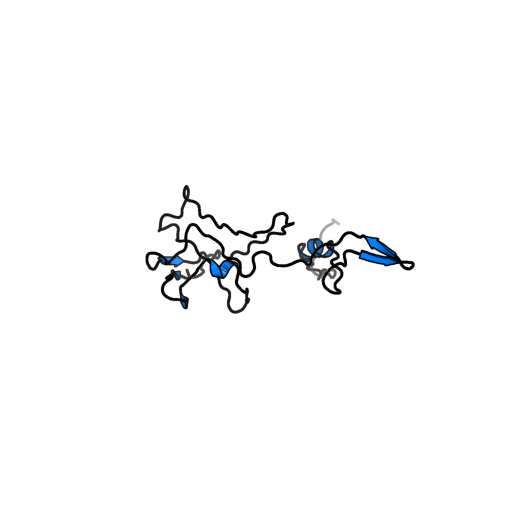11 -11.943 4.759 1.00 94.31 98 ASP A O 1
ATOM 801 N N . ARG A 1 99 ? -13.272 -11.936 6.715 1.00 92.81 99 ARG A N 1
ATOM 802 C CA . ARG A 1 99 ? -14.024 -13.173 6.463 1.00 92.81 99 ARG A CA 1
ATOM 803 C C . ARG A 1 99 ? -15.257 -12.934 5.593 1.00 92.81 99 ARG A C 1
ATOM 805 O O . ARG A 1 99 ? -15.824 -13.891 5.065 1.00 92.81 99 ARG A O 1
ATOM 812 N N . VAL A 1 100 ? -15.688 -11.678 5.456 1.00 94.94 100 VAL A N 1
ATOM 813 C CA . VAL A 1 100 ? -16.864 -11.279 4.680 1.00 94.94 100 VAL A CA 1
ATOM 814 C C . VAL A 1 100 ? -16.412 -10.364 3.554 1.00 94.94 100 VAL A C 1
ATOM 816 O O . VAL A 1 100 ? -16.015 -9.232 3.791 1.00 94.94 100 VAL A O 1
ATOM 819 N N . ARG A 1 101 ? -16.526 -10.828 2.306 1.00 91.06 101 ARG A N 1
ATOM 820 C CA . ARG A 1 101 ? -16.008 -10.112 1.126 1.00 91.06 101 ARG A CA 1
ATOM 821 C C . ARG A 1 101 ? -16.470 -8.650 1.031 1.00 91.06 101 ARG A C 1
ATOM 823 O O . ARG A 1 101 ? -15.677 -7.800 0.651 1.00 91.06 101 ARG A O 1
ATOM 830 N N . GLU A 1 102 ? -17.718 -8.361 1.395 1.00 91.19 102 GLU A N 1
ATOM 831 C CA . GLU A 1 102 ? -18.300 -7.006 1.366 1.00 91.19 102 GLU A CA 1
ATOM 832 C C . GLU A 1 102 ? -17.689 -6.044 2.402 1.00 91.19 102 GLU A C 1
ATOM 834 O O . GLU A 1 102 ? -17.705 -4.835 2.204 1.00 91.19 102 GLU A O 1
ATOM 839 N N . TYR A 1 103 ? -17.119 -6.580 3.483 1.00 93.75 103 TYR A N 1
ATOM 840 C CA . TYR A 1 103 ? -16.471 -5.822 4.560 1.00 93.75 103 TYR A CA 1
ATOM 841 C C . TYR A 1 103 ? -14.953 -6.031 4.600 1.00 93.75 103 TYR A C 1
ATOM 843 O O . TYR A 1 103 ? -14.280 -5.559 5.518 1.00 93.75 103 TYR A O 1
ATOM 851 N N . SER A 1 104 ? -14.413 -6.772 3.634 1.00 94.25 104 SER A N 1
ATOM 852 C CA . SER A 1 104 ? -12.982 -7.024 3.518 1.00 94.25 104 SER A CA 1
ATOM 853 C C . SER A 1 104 ? -12.295 -5.829 2.858 1.00 94.25 104 SER A C 1
ATOM 855 O O . SER A 1 104 ? -12.847 -5.217 1.949 1.00 94.25 104 SER A O 1
ATOM 857 N N . HIS A 1 105 ? -11.079 -5.512 3.303 1.00 94.56 105 HIS A N 1
ATOM 858 C CA . HIS A 1 105 ? -10.252 -4.426 2.763 1.00 94.56 105 HIS A CA 1
ATOM 859 C C . HIS A 1 105 ? -8.809 -4.912 2.578 1.00 94.56 105 HIS A C 1
ATOM 861 O O . HIS A 1 105 ? -7.868 -4.421 3.209 1.00 94.56 105 HIS A O 1
ATOM 867 N N . THR A 1 106 ? -8.650 -5.955 1.761 1.00 94.25 106 THR A N 1
ATOM 868 C CA . THR A 1 106 ? -7.379 -6.675 1.585 1.00 94.25 106 THR A CA 1
ATOM 869 C C . THR A 1 106 ? -6.360 -5.879 0.771 1.00 94.25 106 THR A C 1
ATOM 871 O O . THR A 1 106 ? -6.693 -4.912 0.090 1.00 94.25 106 THR A O 1
ATOM 874 N N . SER A 1 107 ? -5.091 -6.297 0.809 1.00 93.81 107 SER A N 1
ATOM 875 C CA . SER A 1 107 ? -4.023 -5.637 0.046 1.00 93.81 107 SER A CA 1
ATOM 876 C C . SER A 1 107 ? -4.127 -5.815 -1.469 1.00 93.81 107 SER A C 1
ATOM 878 O O . SER A 1 107 ? -3.431 -5.119 -2.206 1.00 93.81 107 SER A O 1
ATOM 880 N N . GLU A 1 108 ? -4.986 -6.719 -1.946 1.00 91.94 108 GLU A N 1
ATOM 881 C CA . GLU A 1 108 ? -5.244 -6.916 -3.376 1.00 91.94 108 GLU A CA 1
ATOM 882 C C . GLU A 1 108 ? -5.932 -5.685 -3.989 1.00 91.94 108 GLU A C 1
ATOM 884 O O . GLU A 1 108 ? -5.626 -5.317 -5.124 1.00 91.94 108 GLU A O 1
ATOM 889 N N . PHE A 1 109 ? -6.739 -4.977 -3.189 1.00 92.56 109 PHE A N 1
ATOM 890 C CA . PHE A 1 109 ? -7.447 -3.743 -3.557 1.00 92.56 109 PHE A CA 1
ATOM 891 C C . PHE A 1 109 ? -6.550 -2.499 -3.687 1.00 92.56 109 PHE A C 1
ATOM 893 O O . PHE A 1 109 ? -7.034 -1.387 -3.849 1.00 92.56 109 PHE A O 1
ATOM 900 N N . LEU A 1 110 ? -5.227 -2.642 -3.553 1.00 91.38 110 LEU A N 1
ATOM 901 C CA . LEU A 1 110 ? -4.279 -1.564 -3.871 1.00 91.38 110 LEU A CA 1
ATOM 902 C C . LEU A 1 110 ? -3.892 -1.544 -5.352 1.00 91.38 110 LEU A C 1
ATOM 904 O O . LEU A 1 110 ? -3.333 -0.561 -5.835 1.00 91.38 110 LEU A O 1
ATOM 908 N N . THR A 1 111 ? -4.084 -2.667 -6.041 1.00 92.12 111 THR A N 1
ATOM 909 C CA . THR A 1 111 ? -3.507 -2.928 -7.370 1.00 92.12 111 THR A CA 1
ATOM 910 C C . THR A 1 111 ? -4.508 -3.517 -8.352 1.00 92.12 111 THR A C 1
ATOM 912 O O . THR A 1 111 ? -4.124 -3.932 -9.450 1.00 92.12 111 THR A O 1
ATOM 915 N N . ASP A 1 112 ? -5.770 -3.598 -7.945 1.00 92.06 112 ASP A N 1
ATOM 916 C CA . ASP A 1 112 ? -6.873 -4.021 -8.784 1.00 92.06 112 ASP A CA 1
ATOM 917 C C . ASP A 1 112 ? -7.281 -2.912 -9.763 1.00 92.06 112 ASP A C 1
ATOM 919 O O . ASP A 1 112 ? -6.644 -1.863 -9.900 1.00 92.06 112 ASP A O 1
ATOM 923 N N . PHE A 1 113 ? -8.318 -3.201 -10.542 1.00 91.06 113 PHE A N 1
ATOM 924 C CA . PHE A 1 113 ? -8.865 -2.231 -11.471 1.00 91.06 113 PHE A CA 1
ATOM 925 C C . PHE A 1 113 ? -9.668 -1.179 -10.701 1.00 91.06 113 PHE A C 1
ATOM 927 O O . PHE A 1 113 ? -10.712 -1.489 -10.134 1.00 91.06 113 PHE A O 1
ATOM 934 N N . ASN A 1 114 ? -9.192 0.065 -10.724 1.00 88.75 114 ASN A N 1
ATOM 935 C CA . ASN A 1 114 ? -9.863 1.180 -10.070 1.00 88.75 114 ASN A CA 1
ATOM 936 C C . ASN A 1 114 ? -11.057 1.672 -10.911 1.00 88.75 114 ASN A C 1
ATOM 938 O O . ASN A 1 114 ? -10.876 2.426 -11.871 1.00 88.75 114 ASN A O 1
ATOM 942 N N . ASP A 1 115 ? -12.270 1.243 -10.553 1.00 88.25 115 ASP A N 1
ATOM 943 C CA . ASP A 1 115 ? -13.524 1.769 -11.104 1.00 88.25 115 ASP A CA 1
ATOM 944 C C . ASP A 1 115 ? -14.067 2.889 -10.195 1.00 88.25 115 ASP A C 1
ATOM 946 O O . ASP A 1 115 ? -14.465 2.605 -9.064 1.00 88.25 115 ASP A O 1
ATOM 950 N N . PRO A 1 116 ? -14.192 4.143 -10.674 1.00 85.44 116 PRO A N 1
ATOM 951 C CA . PRO A 1 116 ? -14.737 5.250 -9.883 1.00 85.44 116 PRO A CA 1
ATOM 952 C C . PRO A 1 116 ? -16.149 5.017 -9.328 1.00 85.44 116 PRO A C 1
ATOM 954 O O . PRO A 1 116 ? -16.574 5.720 -8.413 1.00 85.44 116 PRO A O 1
ATOM 957 N N . LYS A 1 117 ? -16.918 4.083 -9.903 1.00 87.56 117 LYS A N 1
ATOM 958 C CA . LYS A 1 117 ? -18.260 3.731 -9.413 1.00 87.56 117 LYS A CA 1
ATOM 959 C C . LYS A 1 117 ? -18.229 2.707 -8.283 1.00 87.56 117 LYS A C 1
ATOM 961 O O . LYS A 1 117 ? -19.155 2.688 -7.478 1.00 87.56 117 LYS A O 1
ATOM 966 N N . ASN A 1 118 ? -17.198 1.869 -8.249 1.00 87.38 118 ASN A N 1
ATOM 967 C CA . ASN A 1 118 ? -17.029 0.758 -7.320 1.00 87.38 118 ASN A CA 1
ATOM 968 C C . ASN A 1 118 ? -15.600 0.791 -6.771 1.00 87.38 118 ASN A C 1
ATOM 970 O O . ASN A 1 118 ? -14.802 -0.106 -7.036 1.00 87.38 118 ASN A O 1
ATOM 974 N N . GLU A 1 119 ? -15.284 1.861 -6.042 1.00 86.94 119 GLU A N 1
ATOM 975 C CA . GLU A 1 119 ? -13.952 2.051 -5.476 1.00 86.94 119 GLU A CA 1
ATOM 976 C C . GLU A 1 119 ? -13.684 0.998 -4.398 1.00 86.94 119 GLU A C 1
ATOM 978 O O . GLU A 1 119 ? -14.478 0.784 -3.477 1.00 86.94 119 GLU A O 1
ATOM 983 N N . THR A 1 120 ? -12.537 0.350 -4.525 1.00 91.75 120 THR A N 1
ATOM 984 C CA . THR A 1 120 ? -11.986 -0.595 -3.565 1.00 91.75 120 THR A CA 1
ATOM 985 C C . THR A 1 120 ? -10.776 0.050 -2.896 1.00 91.75 120 THR A C 1
ATOM 987 O O . THR A 1 120 ? -10.110 0.922 -3.452 1.00 91.75 120 THR A O 1
ATOM 990 N N . TRP A 1 121 ? -10.506 -0.333 -1.650 1.00 92.19 121 TRP A N 1
ATOM 991 C CA . TRP A 1 121 ? -9.331 0.150 -0.936 1.00 92.19 121 TRP A CA 1
ATOM 992 C C . TRP A 1 121 ? -8.846 -0.885 0.070 1.00 92.19 121 TRP A C 1
ATOM 994 O O . TRP A 1 121 ? -9.624 -1.661 0.633 1.00 92.19 121 TRP A O 1
ATOM 1004 N N . TRP A 1 122 ? -7.544 -0.853 0.328 1.00 94.75 122 TRP A N 1
ATOM 1005 C CA . TRP A 1 122 ? -6.940 -1.525 1.472 1.00 94.75 122 TRP A CA 1
ATOM 1006 C C . TRP A 1 122 ? -7.027 -0.646 2.720 1.00 94.75 122 TRP A C 1
ATOM 1008 O O . TRP A 1 122 ? -6.924 0.581 2.640 1.00 94.75 122 TRP A O 1
ATOM 1018 N N . GLN A 1 123 ? -7.159 -1.278 3.885 1.00 93.12 123 GLN A N 1
ATOM 1019 C CA . GLN A 1 123 ? -7.252 -0.574 5.157 1.00 93.12 123 GLN A CA 1
ATOM 1020 C C . GLN A 1 123 ? -6.465 -1.287 6.266 1.00 93.12 123 GLN A C 1
ATOM 1022 O O . GLN A 1 123 ? -6.568 -2.501 6.464 1.00 93.12 123 GLN A O 1
ATOM 1027 N N . SER A 1 124 ? -5.688 -0.512 7.026 1.00 93.56 124 SER A N 1
ATOM 1028 C CA . SER A 1 124 ? -5.052 -0.978 8.261 1.00 93.56 124 SER A CA 1
ATOM 1029 C C . SER A 1 124 ? -6.053 -1.047 9.418 1.00 93.56 124 SER A C 1
ATOM 1031 O O . SER A 1 124 ? -7.128 -0.448 9.382 1.00 93.56 124 SER A O 1
ATOM 1033 N N . GLU A 1 125 ? -5.682 -1.728 10.496 1.00 92.44 125 GLU A N 1
ATOM 1034 C CA . GLU A 1 125 ? -6.352 -1.596 11.790 1.00 92.44 125 GLU A CA 1
ATOM 1035 C C . GLU A 1 125 ? -6.321 -0.132 12.275 1.00 92.44 125 GLU A C 1
ATOM 1037 O O . GLU A 1 125 ? -5.522 0.688 11.801 1.00 92.44 125 GLU A O 1
ATOM 1042 N N . THR A 1 126 ? -7.231 0.225 13.184 1.00 90.62 126 THR A N 1
ATOM 1043 C CA . THR A 1 126 ? -7.388 1.612 13.631 1.00 90.62 126 THR A CA 1
ATOM 1044 C C . THR A 1 126 ? -6.435 1.933 14.786 1.00 90.62 126 THR A C 1
ATOM 1046 O O . THR A 1 126 ? -5.766 1.066 15.353 1.00 90.62 126 THR A O 1
ATOM 1049 N N . MET A 1 127 ? -6.391 3.207 15.186 1.00 89.12 127 MET A N 1
ATOM 1050 C CA . MET A 1 127 ? -5.625 3.635 16.362 1.00 89.12 127 MET A CA 1
ATOM 1051 C C . MET A 1 127 ? -6.089 2.944 17.655 1.00 89.12 127 MET A C 1
ATOM 1053 O O . MET A 1 127 ? -5.295 2.801 18.582 1.00 89.12 127 MET A O 1
ATOM 1057 N N . ASN A 1 128 ? -7.352 2.504 17.724 1.00 88.44 128 ASN A N 1
ATOM 1058 C CA . ASN A 1 128 ? -7.889 1.777 18.875 1.00 88.44 128 ASN A CA 1
ATOM 1059 C C . ASN A 1 128 ? -7.219 0.403 19.055 1.00 88.44 128 ASN A C 1
ATOM 1061 O O . ASN A 1 128 ? -7.046 -0.062 20.178 1.00 88.44 128 ASN A O 1
ATOM 1065 N N . GLU A 1 129 ? -6.773 -0.212 17.961 1.00 87.75 129 GLU A N 1
ATOM 1066 C CA . GLU A 1 129 ? -6.050 -1.486 17.952 1.00 87.75 129 GLU A CA 1
ATOM 1067 C C . GLU A 1 129 ? -4.530 -1.296 18.116 1.00 87.75 129 GLU A C 1
ATOM 1069 O O . GLU A 1 129 ? -3.763 -2.253 18.038 1.00 87.75 129 GLU A O 1
ATOM 1074 N N . GLY A 1 130 ? -4.074 -0.068 18.386 1.00 84.88 130 GLY A N 1
ATOM 1075 C CA . GLY A 1 130 ? -2.669 0.228 18.660 1.00 84.88 130 GLY A CA 1
ATOM 1076 C C . GLY A 1 130 ? -1.831 0.541 17.420 1.00 84.88 130 GLY A C 1
ATOM 1077 O O . GLY A 1 130 ? -0.609 0.664 17.538 1.00 84.88 130 GLY A O 1
ATOM 1078 N N . ILE A 1 131 ? -2.454 0.733 16.250 1.00 88.62 131 ILE A N 1
ATOM 1079 C CA . ILE A 1 131 ? -1.792 1.318 15.074 1.00 88.62 131 ILE A CA 1
ATOM 1080 C C . ILE A 1 131 ? -1.666 2.829 15.285 1.00 88.62 131 ILE A C 1
ATOM 1082 O O . ILE A 1 131 ? -2.425 3.639 14.761 1.00 88.62 131 ILE A O 1
ATOM 1086 N N . GLN A 1 132 ? -0.713 3.194 16.133 1.00 89.38 132 GLN A N 1
ATOM 1087 C CA . GLN A 1 132 ? -0.349 4.560 16.477 1.00 89.38 132 GLN A CA 1
ATOM 1088 C C . GLN A 1 132 ? 1.163 4.615 16.691 1.00 89.38 132 GLN A C 1
ATOM 1090 O O . GLN A 1 132 ? 1.778 3.599 17.022 1.00 89.38 132 GLN A O 1
ATOM 1095 N N . TYR A 1 133 ? 1.767 5.798 16.546 1.00 85.88 133 TYR A N 1
ATOM 1096 C CA . TYR A 1 133 ? 3.177 6.006 16.881 1.00 85.88 133 TYR A CA 1
ATOM 1097 C C . TYR A 1 133 ? 3.523 5.373 18.246 1.00 85.88 133 TYR A C 1
ATOM 1099 O O . TYR A 1 133 ? 2.799 5.613 19.217 1.00 85.88 133 TYR A O 1
ATOM 1107 N N . PRO A 1 134 ? 4.617 4.594 18.355 1.00 89.88 134 PRO A N 1
ATOM 1108 C CA . PRO A 1 134 ? 5.712 4.421 17.390 1.00 89.88 134 PRO A CA 1
ATOM 1109 C C . PRO A 1 134 ? 5.504 3.320 16.334 1.00 89.88 134 PRO A C 1
ATOM 1111 O O . PRO A 1 134 ? 6.411 3.069 15.542 1.00 89.88 134 PRO A O 1
ATOM 1114 N N . ASN A 1 135 ? 4.348 2.656 16.309 1.00 89.12 135 ASN A N 1
ATOM 1115 C CA . ASN A 1 135 ? 4.071 1.593 15.347 1.00 89.12 135 ASN A CA 1
ATOM 1116 C C . ASN A 1 135 ? 3.872 2.171 13.942 1.00 89.12 135 ASN A C 1
ATOM 1118 O O . ASN A 1 135 ? 3.241 3.215 13.764 1.00 89.12 135 ASN A O 1
ATOM 1122 N N . ASN A 1 136 ? 4.404 1.476 12.939 1.00 89.75 136 ASN A N 1
ATOM 1123 C CA . ASN A 1 136 ? 4.280 1.832 11.533 1.00 89.75 136 ASN A CA 1
ATOM 1124 C C . ASN A 1 136 ? 3.616 0.706 10.734 1.00 89.75 136 ASN A C 1
ATOM 1126 O O . ASN A 1 136 ? 3.676 -0.472 11.089 1.00 89.75 136 ASN A O 1
ATOM 1130 N N . VAL A 1 137 ? 2.985 1.088 9.626 1.00 91.38 137 VAL A N 1
ATOM 1131 C CA . VAL A 1 137 ? 2.433 0.143 8.656 1.00 91.38 137 VAL A CA 1
ATOM 1132 C C . VAL A 1 137 ? 3.263 0.223 7.385 1.00 91.38 137 VAL A C 1
ATOM 1134 O O . VAL A 1 137 ? 3.502 1.308 6.858 1.00 91.38 137 VAL A O 1
ATOM 1137 N N . THR A 1 138 ? 3.724 -0.931 6.914 1.00 91.44 138 THR A N 1
ATOM 1138 C CA . THR A 1 138 ? 4.635 -1.038 5.775 1.00 91.44 138 THR A CA 1
ATOM 1139 C C . THR A 1 138 ? 3.921 -1.719 4.620 1.00 91.44 138 THR A C 1
ATOM 1141 O O . THR A 1 138 ? 3.407 -2.827 4.773 1.00 91.44 138 THR A O 1
ATOM 1144 N N . LEU A 1 139 ? 3.937 -1.067 3.458 1.00 91.81 139 LEU A N 1
ATOM 1145 C CA . LEU A 1 139 ? 3.454 -1.590 2.182 1.00 91.81 139 LEU A CA 1
ATOM 1146 C C . LEU A 1 139 ? 4.675 -1.870 1.302 1.00 91.81 139 LEU A C 1
ATOM 1148 O O . LEU A 1 139 ? 5.459 -0.968 1.016 1.00 91.81 139 LEU A O 1
ATOM 1152 N N . THR A 1 140 ? 4.876 -3.121 0.903 1.00 91.31 140 THR A N 1
ATOM 1153 C CA . THR A 1 140 ? 6.014 -3.547 0.081 1.00 91.31 140 THR A CA 1
ATOM 1154 C C . THR A 1 140 ? 5.516 -4.122 -1.234 1.00 91.31 140 THR A C 1
ATOM 1156 O O . THR A 1 140 ? 4.878 -5.174 -1.262 1.00 91.31 140 THR A O 1
ATOM 1159 N N . LEU A 1 141 ? 5.848 -3.446 -2.331 1.00 90.56 141 LEU A N 1
ATOM 1160 C CA . LEU A 1 141 ? 5.527 -3.873 -3.687 1.00 90.56 141 LEU A CA 1
ATOM 1161 C C . LEU A 1 141 ? 6.799 -4.344 -4.400 1.00 90.56 141 LEU A C 1
ATOM 1163 O O . LEU A 1 141 ? 7.732 -3.573 -4.618 1.00 90.56 141 LEU A O 1
ATOM 1167 N N . ASN A 1 142 ? 6.819 -5.617 -4.792 1.00 89.62 142 ASN A N 1
ATOM 1168 C CA . ASN A 1 142 ? 7.937 -6.205 -5.522 1.00 89.62 142 ASN A CA 1
ATOM 1169 C C . ASN A 1 142 ? 7.676 -6.149 -7.030 1.00 89.62 142 ASN A C 1
ATOM 1171 O O . ASN A 1 142 ? 6.885 -6.925 -7.562 1.00 89.62 142 ASN A O 1
ATOM 1175 N N . LEU A 1 143 ? 8.377 -5.254 -7.729 1.00 85.25 143 LEU A N 1
ATOM 1176 C CA . LEU A 1 143 ? 8.198 -5.044 -9.171 1.00 85.25 143 LEU A CA 1
ATOM 1177 C C . LEU A 1 143 ? 8.974 -6.048 -10.045 1.00 85.25 143 LEU A C 1
ATOM 1179 O O . LEU A 1 143 ? 8.680 -6.186 -11.228 1.00 85.25 143 LEU A O 1
ATOM 1183 N N . GLY A 1 144 ? 9.970 -6.754 -9.493 1.00 80.69 144 GLY A N 1
ATOM 1184 C CA . GLY A 1 144 ? 10.753 -7.779 -10.210 1.00 80.69 144 GLY A CA 1
ATOM 1185 C C . GLY A 1 144 ? 11.660 -7.258 -11.339 1.00 80.69 144 GLY A C 1
ATOM 1186 O O . GLY A 1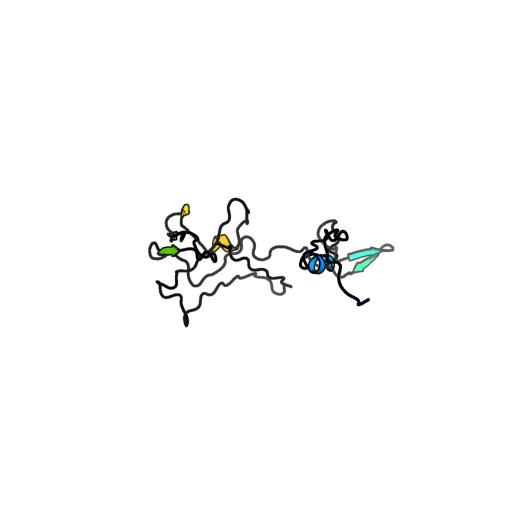 144 ? 12.337 -8.043 -11.998 1.00 80.69 144 GLY A O 1
ATOM 1187 N N . ILE A 1 145 ? 11.707 -5.943 -11.550 1.00 77.94 145 ILE A N 1
ATOM 1188 C CA . ILE A 1 145 ? 12.477 -5.261 -12.597 1.00 77.94 145 ILE A CA 1
ATOM 1189 C C . ILE A 1 145 ? 13.726 -4.594 -12.017 1.00 77.94 145 ILE A C 1
ATOM 1191 O O . ILE A 1 145 ? 13.693 -4.007 -10.939 1.00 77.94 145 ILE A O 1
ATOM 1195 N N . LYS A 1 146 ? 14.848 -4.679 -12.744 1.00 68.94 146 LYS A N 1
ATOM 1196 C CA . LYS A 1 146 ? 16.153 -4.177 -12.271 1.00 68.94 146 LYS A CA 1
ATOM 1197 C C . LYS A 1 146 ? 16.272 -2.652 -12.309 1.00 68.94 146 LYS A C 1
ATOM 1199 O O . LYS A 1 146 ? 16.999 -2.082 -11.502 1.00 68.94 146 LYS A O 1
ATOM 1204 N N . LYS A 1 147 ? 15.612 -1.999 -13.269 1.00 70.62 147 LYS A N 1
ATOM 1205 C CA . LYS A 1 147 ? 15.648 -0.545 -13.457 1.00 70.62 147 LYS A CA 1
ATOM 1206 C C . LYS A 1 147 ? 14.304 -0.075 -13.995 1.00 70.62 147 LYS A C 1
ATOM 1208 O O . LYS A 1 147 ? 13.860 -0.566 -15.026 1.00 70.62 147 LYS A O 1
ATOM 1213 N N . ILE A 1 148 ? 13.693 0.875 -13.302 1.00 78.50 148 ILE A N 1
ATOM 1214 C CA . ILE A 1 148 ? 12.455 1.534 -13.709 1.00 78.50 148 ILE A CA 1
ATOM 1215 C C . ILE A 1 148 ? 12.558 3.023 -13.388 1.00 78.50 148 ILE A C 1
ATOM 1217 O O . ILE A 1 148 ? 13.198 3.412 -12.410 1.00 78.50 148 ILE A O 1
ATOM 1221 N N . SER A 1 149 ? 11.946 3.848 -14.228 1.00 75.88 149 SER A N 1
ATOM 1222 C CA . SER A 1 149 ? 11.683 5.252 -13.933 1.00 75.88 149 SER A CA 1
ATOM 1223 C C . SER A 1 149 ? 10.241 5.353 -13.458 1.00 75.88 149 SER A C 1
ATOM 1225 O O . SER A 1 149 ? 9.327 5.069 -14.225 1.00 75.88 149 SER A O 1
ATOM 1227 N N . LEU A 1 150 ? 10.048 5.686 -12.181 1.00 70.12 150 LEU A N 1
ATOM 1228 C CA . LEU A 1 150 ? 8.726 5.758 -11.567 1.00 70.12 150 LEU A CA 1
ATOM 1229 C C . LEU A 1 150 ? 8.213 7.195 -11.556 1.00 70.12 150 LEU A C 1
ATOM 1231 O O . LEU A 1 150 ? 8.938 8.120 -11.193 1.00 70.12 150 LEU A O 1
ATOM 1235 N N . LEU A 1 151 ? 6.932 7.338 -11.875 1.00 70.81 151 LEU A N 1
ATOM 1236 C CA . LEU A 1 151 ? 6.108 8.464 -11.462 1.00 70.81 151 LEU A CA 1
ATOM 1237 C C . LEU A 1 151 ? 5.107 7.901 -10.451 1.00 70.81 151 LEU A C 1
ATOM 1239 O O . LEU A 1 151 ? 4.356 6.986 -10.782 1.00 70.81 151 LEU A O 1
ATOM 1243 N N . GLN A 1 152 ? 5.152 8.375 -9.204 1.00 68.56 152 GLN A N 1
ATOM 1244 C CA . GLN A 1 152 ? 4.305 7.863 -8.126 1.00 68.56 152 GLN A CA 1
ATOM 1245 C C . GLN A 1 152 ? 3.205 8.866 -7.788 1.00 68.56 152 GLN A C 1
ATOM 1247 O O . GLN A 1 152 ? 3.477 10.035 -7.520 1.00 68.56 152 GLN A O 1
ATOM 1252 N N . TYR A 1 153 ? 1.974 8.371 -7.728 1.00 66.69 153 TYR A N 1
ATOM 1253 C CA . TYR A 1 153 ? 0.821 9.070 -7.180 1.00 66.69 153 TYR A CA 1
ATOM 1254 C C . TYR A 1 153 ? 0.106 8.115 -6.224 1.00 66.69 153 TYR A C 1
ATOM 1256 O O . TYR A 1 153 ? -0.155 6.966 -6.571 1.00 66.69 153 TYR A O 1
ATOM 1264 N N . THR A 1 154 ? -0.157 8.569 -5.001 1.00 68.56 154 THR A N 1
ATOM 1265 C CA . THR A 1 154 ? -0.931 7.821 -4.005 1.00 68.56 154 THR A CA 1
ATOM 1266 C C . THR A 1 154 ? -2.231 8.564 -3.761 1.00 68.56 154 THR A C 1
ATOM 1268 O O . THR A 1 154 ? -2.205 9.698 -3.279 1.00 68.56 154 THR A O 1
ATOM 1271 N N . GLN A 1 155 ? -3.350 7.927 -4.085 1.00 67.44 155 GLN A N 1
ATOM 1272 C CA . GLN A 1 155 ? -4.674 8.448 -3.785 1.00 67.44 155 GLN A CA 1
ATOM 1273 C C . GLN A 1 155 ? -5.130 7.893 -2.440 1.00 67.44 155 GLN A C 1
ATOM 1275 O O . GLN A 1 155 ? -5.085 6.686 -2.218 1.00 67.44 155 GLN A O 1
ATOM 1280 N N . PHE A 1 156 ? -5.566 8.777 -1.551 1.00 70.06 156 PHE A N 1
ATOM 1281 C CA . PHE A 1 156 ? -6.311 8.388 -0.362 1.00 70.06 156 PHE A CA 1
ATOM 1282 C C . PHE A 1 156 ? -7.772 8.754 -0.608 1.00 70.06 156 PHE A C 1
ATOM 1284 O O . PHE A 1 156 ? -8.019 9.881 -1.056 1.00 70.06 156 PHE A O 1
ATOM 1291 N N . PRO A 1 157 ? -8.730 7.852 -0.348 1.00 61.41 157 PRO A N 1
ATOM 1292 C CA . PRO A 1 157 ? -10.132 8.186 -0.513 1.00 61.41 157 PRO A CA 1
ATOM 1293 C C . PRO A 1 157 ? -10.479 9.341 0.434 1.00 61.41 157 PRO A C 1
ATOM 1295 O O . PRO A 1 157 ? -10.253 9.277 1.646 1.00 61.41 157 PRO A O 1
ATOM 1298 N N . LEU A 1 158 ? -10.963 10.441 -0.144 1.00 54.50 158 LEU A N 1
ATOM 1299 C CA . LEU A 1 158 ? -11.417 11.612 0.598 1.00 54.50 158 LEU A CA 1
ATOM 1300 C C . LEU A 1 158 ? -12.817 11.301 1.132 1.00 54.50 158 LEU A C 1
ATOM 1302 O O . LEU A 1 158 ? -13.766 11.214 0.354 1.00 54.50 158 LEU A O 1
ATOM 1306 N N . PHE A 1 159 ? -12.946 11.131 2.446 1.00 51.84 159 PHE A N 1
ATOM 1307 C CA . PHE A 1 159 ? -14.234 10.964 3.122 1.00 51.84 159 PHE A CA 1
ATOM 1308 C C . PHE A 1 159 ? -14.488 12.091 4.115 1.00 51.84 159 PHE A C 1
ATOM 1310 O O . PHE A 1 159 ? -13.528 12.529 4.784 1.00 51.84 159 PHE A O 1
#

Foldseek 3Di:
DDDDDDDDDDDDDDPPPPPPPVVVVVVVPPPPPDDFWDDQWDDDPNDTHGDDIDGDDDDLLAQFDKDKPFFAQPVHKAKDWDDAPDDPDDTDIDIAHCVDPVRHQDSSLVRYDADPVDRGHTDGHDVVVVCDPPDDMDIDTDSVDPDDDDDDDDDDDRD

InterPro domains:
  IP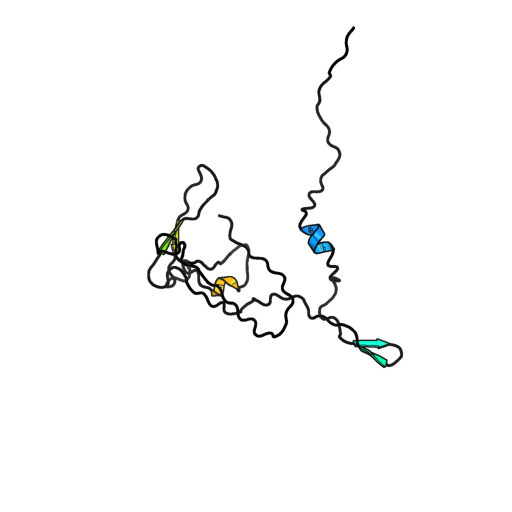R008211 Laminin, N-terminal [PF00055] (53-144)
  IPR008211 Laminin, N-terminal [PS51117] (49-159)
  IPR008211 Laminin, N-terminal [SM00136] (47-159)
  IPR050440 Laminin/Netrin Extracellular Matrix [PTHR10574] (39-145)

Secondary structure (DSSP, 8-state):
--------------------TTHHHHTTS---SS-S---SEEEETTEEEE---------TTTTPPEEES--TTSSS-EEEE----STT----EEEE-TTSGGG---GGGGSS--BTTB-----PPPGGGT--TT----EEE----S-------------

pLDDT: mean 75.1, std 20.84, range [30.56, 95.56]

Sequence (159 aa):
MRLFLLFSLLWIPKIFGTETLTDRYFSNFIFPEEEGFSECSRWENNKEIPQRCVPEFENAAFNKKVNVSNTCGTRQPTHYCRQVSLYGSSKSCGVCDDRVREYSHTSEFLTDFNDPKNETWWQSETMNEGIQYPNNVTLTLNLGIKKISLLQYTQFPLF